Protein AF-A0A349LGH9-F1 (afdb_monomer_lite)

Structure (mmCIF, N/CA/C/O backbone):
data_AF-A0A349LGH9-F1
#
_entry.id   AF-A0A349LGH9-F1
#
loop_
_atom_site.group_PDB
_atom_site.id
_atom_site.type_symbol
_atom_site.label_atom_id
_atom_site.label_alt_id
_atom_site.label_comp_id
_atom_site.label_asym_id
_atom_site.label_entity_id
_atom_site.label_seq_id
_atom_site.pdbx_PDB_ins_code
_atom_site.Cartn_x
_atom_site.Cartn_y
_atom_site.Cartn_z
_atom_site.occupancy
_atom_site.B_iso_or_equiv
_atom_site.auth_seq_id
_atom_site.auth_comp_id
_atom_site.auth_asym_id
_atom_site.auth_atom_id
_atom_site.pdbx_PDB_model_num
ATOM 1 N N . VAL A 1 1 ? 9.725 -4.849 -12.537 1.00 84.19 1 VAL A N 1
ATOM 2 C CA . VAL A 1 1 ? 8.887 -4.010 -11.645 1.00 84.19 1 VAL A CA 1
ATOM 3 C C . VAL A 1 1 ? 7.444 -4.471 -11.807 1.00 84.19 1 VAL A C 1
ATOM 5 O O . VAL A 1 1 ? 7.006 -4.522 -12.946 1.00 84.19 1 VAL A O 1
ATOM 8 N N . PHE A 1 2 ? 6.764 -4.886 -10.726 1.00 95.38 2 PHE A N 1
ATOM 9 C CA . PHE A 1 2 ? 5.389 -5.432 -10.768 1.00 95.38 2 PHE A CA 1
ATOM 10 C C . PHE A 1 2 ? 4.315 -4.337 -10.873 1.00 95.38 2 PHE A C 1
ATOM 12 O O . PHE A 1 2 ? 3.378 -4.460 -11.649 1.00 95.38 2 PHE A O 1
ATOM 19 N N . GLY A 1 3 ? 4.480 -3.240 -10.132 1.00 96.12 3 GLY A N 1
ATOM 20 C CA . GLY A 1 3 ? 3.553 -2.112 -10.117 1.00 96.12 3 GLY A CA 1
ATOM 21 C C . GLY A 1 3 ? 4.050 -0.993 -9.203 1.00 96.12 3 GLY A C 1
ATOM 22 O O . GLY A 1 3 ? 5.169 -1.064 -8.689 1.00 96.12 3 GLY A O 1
ATOM 23 N N . LYS A 1 4 ? 3.216 0.033 -9.005 1.00 96.44 4 LYS A N 1
ATOM 24 C CA . LYS A 1 4 ? 3.437 1.112 -8.034 1.00 96.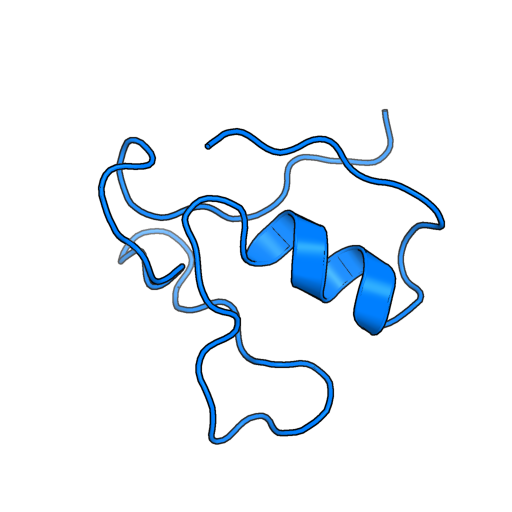44 4 LYS A CA 1
ATOM 25 C C . LYS A 1 4 ? 2.453 0.941 -6.876 1.00 96.44 4 LYS A C 1
ATOM 27 O O . LYS A 1 4 ? 1.261 0.771 -7.114 1.00 96.44 4 LYS A O 1
ATOM 32 N N . THR A 1 5 ? 2.962 0.950 -5.650 1.00 96.69 5 THR A N 1
ATOM 33 C CA . THR A 1 5 ? 2.169 0.838 -4.422 1.00 96.69 5 THR A CA 1
ATOM 34 C C . THR A 1 5 ? 1.664 2.205 -3.969 1.00 96.69 5 THR A C 1
ATOM 36 O O . THR A 1 5 ? 2.188 3.245 -4.373 1.00 96.69 5 THR A O 1
ATOM 39 N N . ASN A 1 6 ? 0.615 2.196 -3.150 1.00 97.06 6 ASN A N 1
ATOM 40 C CA . ASN A 1 6 ? 0.046 3.408 -2.575 1.00 97.06 6 ASN A CA 1
ATOM 41 C C . ASN A 1 6 ? 0.954 3.972 -1.457 1.00 97.06 6 ASN A C 1
ATOM 43 O O . ASN A 1 6 ? 1.658 3.220 -0.779 1.00 97.06 6 ASN A O 1
ATOM 47 N N . THR A 1 7 ? 0.942 5.290 -1.276 1.00 97.12 7 THR A N 1
ATOM 48 C CA . THR A 1 7 ? 1.755 6.071 -0.318 1.00 97.12 7 THR A CA 1
ATOM 49 C C . THR A 1 7 ? 0.947 7.327 0.066 1.00 97.12 7 THR A C 1
ATOM 51 O O . THR A 1 7 ? 0.087 7.706 -0.734 1.00 97.12 7 THR A O 1
ATOM 54 N N . PRO A 1 8 ? 1.121 7.966 1.244 1.00 96.25 8 PRO A N 1
ATOM 55 C CA . PRO A 1 8 ? 0.421 9.215 1.527 1.00 96.25 8 PRO A CA 1
ATOM 56 C C . PRO A 1 8 ? 0.830 10.304 0.546 1.00 96.25 8 PRO A C 1
ATOM 58 O O . PRO A 1 8 ? 1.882 10.211 -0.096 1.00 96.25 8 PRO A O 1
ATOM 61 N N . GLU A 1 9 ? 0.027 11.362 0.455 1.00 95.56 9 GLU A N 1
ATOM 62 C CA . GLU A 1 9 ? 0.342 12.517 -0.375 1.00 95.56 9 GLU A CA 1
ATOM 63 C C . GLU A 1 9 ? 1.773 12.978 -0.112 1.00 95.56 9 GLU A C 1
ATOM 65 O O . GLU A 1 9 ? 2.152 13.331 1.009 1.00 95.56 9 GLU A O 1
ATOM 70 N N . TRP A 1 10 ? 2.575 12.943 -1.179 1.00 92.88 10 TRP A N 1
ATOM 71 C CA . TRP A 1 10 ? 3.976 13.366 -1.172 1.00 92.88 10 TRP A CA 1
ATOM 72 C C . TRP A 1 10 ? 4.888 12.583 -0.209 1.00 92.88 10 TRP A C 1
ATOM 74 O O . TRP A 1 10 ? 6.022 12.998 0.011 1.00 92.88 10 TRP A O 1
ATOM 84 N N . GLY A 1 11 ? 4.428 11.462 0.358 1.00 92.12 11 GLY A N 1
ATOM 85 C CA . GLY A 1 11 ? 5.165 10.687 1.359 1.00 92.12 11 GLY A CA 1
ATOM 86 C C . GLY A 1 11 ? 5.251 11.359 2.736 1.00 92.12 11 GLY A C 1
ATOM 87 O O . GLY A 1 11 ? 6.087 10.970 3.541 1.00 92.12 11 GLY A O 1
ATOM 88 N N . LEU A 1 12 ? 4.413 12.364 3.020 1.00 93.38 12 LEU A N 1
ATOM 89 C CA . LEU A 1 12 ? 4.586 13.274 4.166 1.00 93.38 12 LEU A CA 1
ATOM 90 C C . LEU A 1 12 ? 3.865 12.854 5.456 1.00 93.38 12 LEU A C 1
ATOM 92 O O . LEU A 1 12 ? 3.858 13.614 6.423 1.00 93.38 12 LEU A O 1
ATOM 96 N N . GLN A 1 13 ? 3.227 11.684 5.480 1.00 93.31 13 GLN A N 1
ATOM 97 C CA . GLN A 1 13 ? 2.456 11.215 6.633 1.00 93.31 13 GLN A CA 1
ATOM 98 C C . GLN A 1 13 ? 2.946 9.842 7.114 1.00 93.31 13 GLN A C 1
ATOM 100 O O . GLN A 1 13 ? 3.365 9.012 6.303 1.00 93.31 13 GLN A O 1
ATOM 105 N N . PRO A 1 14 ? 2.829 9.545 8.422 1.00 93.44 14 PRO A N 1
ATOM 106 C CA . PRO A 1 14 ? 3.151 8.230 8.980 1.00 93.44 14 PRO A CA 1
ATOM 107 C C . PRO A 1 14 ? 2.043 7.186 8.738 1.00 93.44 14 PRO A C 1
ATOM 109 O O . PRO A 1 14 ? 2.102 6.083 9.278 1.00 93.44 14 PRO A O 1
ATOM 112 N N . VAL A 1 15 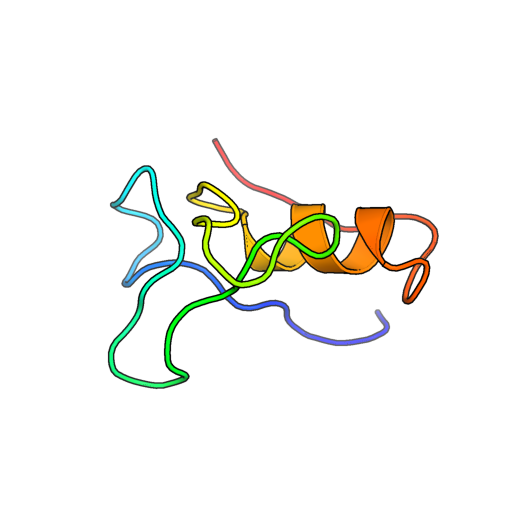? 1.020 7.519 7.946 1.00 95.62 15 VAL A N 1
ATOM 113 C CA . VAL A 1 15 ? -0.100 6.646 7.564 1.00 95.62 15 VAL A CA 1
ATOM 114 C C . VAL A 1 15 ? -0.365 6.777 6.069 1.00 95.62 15 VAL A C 1
ATOM 116 O O . VAL A 1 15 ? -0.202 7.854 5.508 1.00 95.62 15 VAL A O 1
ATOM 119 N N . THR A 1 16 ? -0.751 5.688 5.406 1.00 97.00 16 THR A N 1
ATOM 120 C CA . THR A 1 16 ? -1.009 5.670 3.956 1.00 97.00 16 THR A CA 1
ATOM 121 C C . THR A 1 16 ? -2.500 5.822 3.687 1.00 97.00 16 THR A C 1
ATOM 123 O O . THR A 1 16 ? -3.179 4.848 3.366 1.00 97.00 16 THR A O 1
ATOM 126 N N . GLU A 1 17 ? -3.007 7.045 3.848 1.00 96.75 17 GLU A N 1
ATOM 127 C CA . GLU A 1 17 ? -4.438 7.372 3.737 1.00 96.75 17 GLU A CA 1
ATOM 128 C C . GLU A 1 17 ? -4.725 8.500 2.732 1.00 96.75 17 GLU A C 1
ATOM 130 O O . GLU A 1 17 ? -5.371 9.477 3.101 1.00 96.75 17 GLU A O 1
ATOM 135 N N . PRO A 1 18 ? -4.237 8.403 1.476 1.00 95.62 18 PRO A N 1
ATOM 136 C CA . PRO A 1 18 ? -4.414 9.479 0.515 1.00 95.62 18 PRO A CA 1
ATOM 137 C C . PRO A 1 18 ? -5.841 9.572 -0.035 1.00 95.62 18 PRO A C 1
ATOM 139 O O . PRO A 1 18 ? -6.496 8.554 -0.269 1.00 95.62 18 PRO A O 1
ATOM 142 N N . ASP A 1 19 ? -6.275 10.780 -0.381 1.00 94.88 19 ASP A N 1
ATOM 143 C CA . ASP A 1 19 ? -7.579 11.056 -0.992 1.00 94.88 19 ASP A CA 1
ATOM 144 C C . ASP A 1 19 ? -7.696 10.434 -2.393 1.00 94.88 19 ASP A C 1
ATOM 146 O O . ASP A 1 19 ? -8.765 9.973 -2.793 1.00 94.88 19 ASP A O 1
ATOM 150 N N . LEU A 1 20 ? -6.594 10.396 -3.156 1.00 96.00 20 LEU A N 1
ATOM 151 C CA . LEU A 1 20 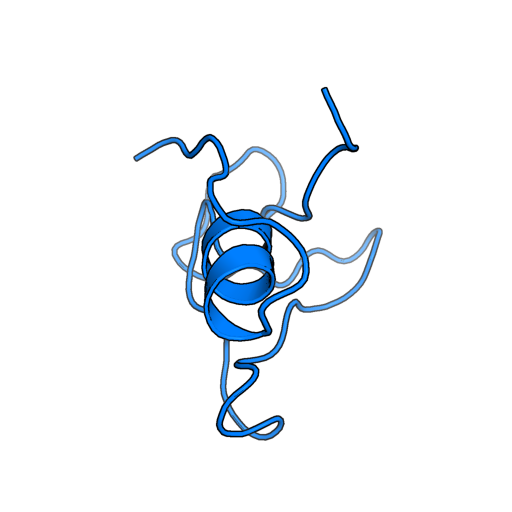? -6.610 9.978 -4.565 1.00 96.00 20 LEU A CA 1
ATOM 152 C C . LEU A 1 20 ? -6.964 8.494 -4.758 1.00 96.00 20 LEU A C 1
ATOM 154 O O . LEU A 1 20 ? -7.673 8.151 -5.703 1.00 96.00 20 LEU A O 1
ATOM 158 N N . TRP A 1 21 ? -6.446 7.618 -3.893 1.00 95.31 21 TRP A N 1
ATOM 159 C CA . TRP A 1 21 ? -6.614 6.160 -4.001 1.00 95.31 21 TRP A CA 1
ATOM 160 C C . TRP A 1 21 ? -7.284 5.533 -2.776 1.00 95.31 21 TRP A C 1
ATOM 162 O O . TRP A 1 21 ? -7.525 4.325 -2.764 1.00 95.31 21 TRP A O 1
ATOM 172 N N . GLY A 1 22 ? -7.591 6.338 -1.760 1.00 96.25 22 GLY A N 1
ATOM 173 C CA . GLY A 1 22 ? -8.077 5.870 -0.473 1.00 96.25 22 GLY A CA 1
ATOM 174 C C . GLY A 1 22 ? -6.989 5.212 0.385 1.00 96.25 22 GLY A C 1
ATOM 175 O O . GLY A 1 22 ? -5.836 5.051 -0.042 1.00 96.25 22 GLY A O 1
ATOM 176 N N . PRO A 1 23 ? -7.354 4.811 1.615 1.00 97.50 23 PRO A N 1
ATOM 177 C CA . PRO A 1 23 ? -6.419 4.252 2.572 1.00 97.50 23 PRO A CA 1
ATOM 178 C C . PRO A 1 23 ? -5.947 2.849 2.210 1.00 97.50 23 PRO A C 1
ATOM 180 O O . PRO A 1 23 ? -6.723 1.976 1.821 1.00 97.50 23 PRO A O 1
ATOM 183 N N . THR A 1 24 ? -4.651 2.614 2.413 1.00 98.12 24 THR A N 1
ATOM 184 C CA . THR A 1 24 ? -4.119 1.254 2.504 1.00 98.12 24 THR A CA 1
ATOM 185 C C . THR A 1 24 ? -4.403 0.727 3.904 1.00 98.12 24 THR A C 1
ATOM 187 O O . THR A 1 24 ? -3.977 1.299 4.906 1.00 98.12 24 THR A O 1
ATOM 190 N N . LEU A 1 25 ? -5.131 -0.381 3.972 1.00 98.12 25 LEU A N 1
ATOM 191 C CA . LEU A 1 25 ? -5.486 -1.022 5.231 1.00 98.12 25 LEU A CA 1
ATOM 192 C C . LEU A 1 25 ? -4.479 -2.112 5.588 1.00 98.12 25 LEU A C 1
ATOM 194 O O . LEU A 1 25 ? -3.780 -2.654 4.727 1.00 98.12 25 LEU A O 1
ATOM 198 N N . ASN A 1 26 ? -4.402 -2.435 6.874 1.00 98.06 26 ASN A N 1
ATOM 199 C CA . ASN A 1 26 ? -3.555 -3.517 7.345 1.00 98.06 26 ASN A CA 1
ATOM 200 C C . ASN A 1 26 ? -4.113 -4.873 6.860 1.00 98.06 26 ASN A C 1
ATOM 202 O O . ASN A 1 26 ? -5.268 -5.192 7.141 1.00 98.06 26 ASN A O 1
ATOM 206 N N . PRO A 1 27 ? -3.320 -5.707 6.164 1.00 97.75 27 PRO A N 1
ATOM 207 C CA . PRO A 1 27 ? -3.808 -6.978 5.631 1.00 97.75 27 PRO A CA 1
ATOM 208 C C . PRO A 1 27 ? -4.138 -8.025 6.705 1.00 97.75 27 PRO A C 1
ATOM 210 O O . PRO A 1 27 ? -4.831 -8.994 6.406 1.00 97.75 27 PRO A O 1
ATOM 213 N N . TRP A 1 28 ? -3.680 -7.847 7.948 1.00 97.94 28 TRP A N 1
ATOM 214 C CA . TRP A 1 28 ? -4.056 -8.708 9.074 1.00 97.94 28 TRP A CA 1
ATOM 215 C C . TRP A 1 28 ? -5.329 -8.245 9.796 1.00 97.94 28 TRP A C 1
ATOM 217 O O . TRP A 1 28 ? -5.956 -9.052 10.478 1.00 97.94 28 TRP A O 1
ATOM 227 N N . ASP A 1 29 ? -5.712 -6.971 9.664 1.00 97.88 29 ASP A N 1
ATOM 228 C CA . ASP A 1 29 ? -6.929 -6.396 10.248 1.00 97.88 29 ASP A CA 1
ATOM 229 C C . ASP A 1 29 ? -7.347 -5.131 9.479 1.00 97.88 29 ASP A C 1
ATOM 231 O O . ASP A 1 29 ? -6.762 -4.060 9.646 1.00 97.88 29 ASP A O 1
ATOM 235 N N . VAL A 1 30 ? -8.401 -5.239 8.668 1.00 96.94 30 VAL A N 1
ATOM 236 C CA . VAL A 1 30 ? -8.900 -4.131 7.834 1.00 96.94 30 VAL A CA 1
ATOM 237 C C . VAL A 1 30 ? -9.504 -2.973 8.641 1.00 96.94 30 VAL A C 1
ATOM 239 O O . VAL A 1 30 ? -9.779 -1.919 8.078 1.00 96.94 30 VAL A O 1
ATOM 242 N N . GLY A 1 31 ? -9.691 -3.132 9.956 1.00 97.50 31 GLY A N 1
ATOM 243 C CA . GLY A 1 31 ? -10.055 -2.042 10.863 1.00 97.50 31 GLY A CA 1
ATOM 244 C C . GLY A 1 31 ? -8.876 -1.158 11.285 1.00 97.50 31 GLY A C 1
ATOM 245 O O . GLY A 1 31 ? -9.073 -0.215 12.050 1.00 97.50 31 GLY A O 1
ATOM 246 N N . ARG A 1 32 ? -7.647 -1.458 10.836 1.00 96.88 32 ARG A N 1
ATOM 247 C CA . ARG A 1 32 ? -6.417 -0.746 11.217 1.00 96.88 32 ARG A CA 1
ATOM 248 C C . ARG A 1 32 ? -5.683 -0.167 10.009 1.00 96.88 32 ARG A C 1
ATOM 250 O O . ARG A 1 32 ? -5.680 -0.742 8.921 1.00 96.88 32 ARG A O 1
ATOM 257 N N . SER A 1 33 ? -4.982 0.942 10.245 1.00 96.19 33 SER A N 1
ATOM 258 C CA . SER A 1 33 ? -4.078 1.549 9.263 1.00 96.19 33 SER A CA 1
ATOM 259 C C . SER A 1 33 ? -2.908 0.613 8.933 1.00 96.19 33 SER A C 1
ATOM 261 O O . SER A 1 33 ? -2.407 -0.104 9.807 1.00 96.19 33 SER A O 1
ATOM 263 N N . SER A 1 34 ? -2.426 0.642 7.688 1.00 97.06 34 SER A N 1
ATOM 264 C CA . SER A 1 34 ? -1.193 -0.056 7.291 1.00 97.06 34 SER A CA 1
ATOM 265 C C . SER A 1 34 ? 0.089 0.620 7.794 1.00 97.06 34 SER A C 1
ATOM 267 O O . SER A 1 34 ? 1.176 0.087 7.581 1.00 97.06 34 SER A O 1
ATOM 269 N N . GLY A 1 35 ? -0.016 1.816 8.386 1.00 96.69 35 GLY A N 1
ATOM 270 C CA . GLY A 1 35 ? 1.125 2.705 8.609 1.00 96.69 35 GLY A CA 1
ATOM 271 C C . GLY A 1 35 ? 1.584 3.394 7.320 1.00 96.69 35 GLY A C 1
ATOM 272 O O . GLY A 1 35 ? 0.901 3.356 6.288 1.00 96.69 35 GLY A O 1
ATOM 273 N N . GLY A 1 36 ? 2.732 4.058 7.379 1.00 95.94 36 GLY A N 1
ATOM 274 C CA . GLY A 1 36 ? 3.265 4.899 6.313 1.00 95.94 36 GLY A CA 1
ATOM 275 C C . GLY A 1 36 ? 4.698 5.356 6.607 1.00 95.94 36 GLY A C 1
ATOM 276 O O . GLY A 1 36 ? 5.249 5.032 7.652 1.00 95.94 36 GLY A O 1
ATOM 277 N N . SER A 1 37 ? 5.343 6.072 5.690 1.00 94.81 37 SER A N 1
ATOM 278 C CA . SER A 1 37 ? 4.800 6.527 4.395 1.00 94.81 37 SER A CA 1
ATOM 279 C C . SER A 1 37 ? 4.680 5.401 3.350 1.00 94.81 37 SER A C 1
ATOM 281 O O . SER A 1 37 ? 3.903 5.470 2.401 1.00 94.81 37 SER A O 1
ATOM 283 N N . SER A 1 38 ? 5.391 4.294 3.541 1.00 96.75 38 SER A N 1
ATOM 284 C CA . SER A 1 38 ? 5.437 3.184 2.581 1.00 96.75 38 SER A CA 1
ATOM 285 C C . SER A 1 38 ? 4.406 2.079 2.867 1.00 96.75 38 SER A C 1
ATOM 287 O O . SER A 1 38 ? 4.698 0.890 2.709 1.00 96.75 38 SER A O 1
ATOM 289 N N . GLY A 1 39 ? 3.191 2.437 3.298 1.00 97.06 39 GLY A N 1
ATOM 290 C CA . GLY A 1 39 ? 2.185 1.471 3.762 1.00 97.06 39 GLY A CA 1
ATOM 291 C C . GLY A 1 39 ? 1.701 0.517 2.674 1.00 97.06 39 GLY A C 1
ATOM 292 O O . GLY A 1 39 ? 1.579 -0.678 2.932 1.00 97.06 39 GLY A O 1
ATOM 293 N N . GLY A 1 40 ? 1.535 0.985 1.431 1.00 97.94 40 GLY A N 1
ATOM 294 C CA . GLY A 1 40 ? 1.203 0.117 0.295 1.00 97.94 40 GLY A CA 1
ATOM 295 C C . GLY A 1 40 ? 2.271 -0.944 0.022 1.00 97.94 40 GLY A C 1
ATOM 296 O O . GLY A 1 40 ? 1.943 -2.084 -0.306 1.00 97.94 40 GLY A O 1
ATOM 297 N N . SER A 1 41 ? 3.549 -0.595 0.193 1.00 98.19 41 SER A N 1
ATOM 298 C CA . SER A 1 41 ? 4.664 -1.536 0.042 1.00 98.19 41 SER A CA 1
ATOM 299 C C . SER A 1 41 ? 4.676 -2.581 1.152 1.00 98.19 41 SER A C 1
ATOM 301 O O . SER A 1 41 ? 4.764 -3.774 0.858 1.00 98.19 41 SER A O 1
ATOM 303 N N . GLY A 1 42 ? 4.525 -2.156 2.410 1.00 97.50 42 GLY A N 1
ATOM 304 C CA . GLY A 1 42 ? 4.430 -3.073 3.548 1.00 97.50 42 GLY A CA 1
ATOM 305 C C . GLY A 1 42 ? 3.229 -4.015 3.435 1.00 97.50 42 GLY A C 1
ATOM 306 O O . GLY A 1 42 ? 3.376 -5.229 3.585 1.00 97.50 42 GLY A O 1
ATOM 307 N N . ALA A 1 43 ? 2.059 -3.478 3.084 1.00 98.12 43 ALA A N 1
ATOM 308 C CA . ALA A 1 43 ? 0.832 -4.251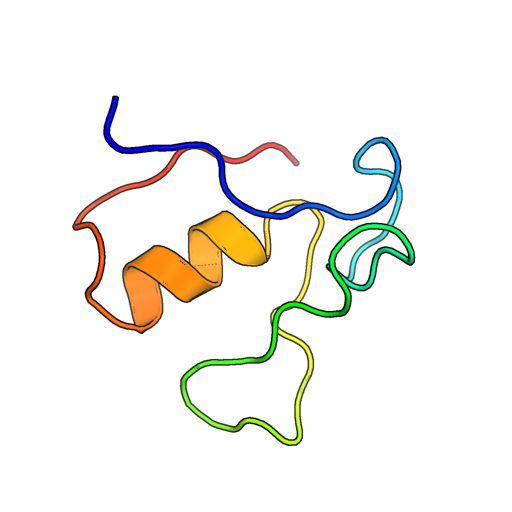 2.924 1.00 98.12 43 ALA A CA 1
ATOM 309 C C . ALA A 1 43 ? 0.927 -5.276 1.781 1.00 98.12 43 ALA A C 1
ATOM 311 O O . ALA A 1 43 ? 0.499 -6.414 1.954 1.00 98.12 43 ALA A O 1
ATOM 312 N N . ALA A 1 44 ? 1.528 -4.920 0.639 1.00 98.25 44 ALA A N 1
ATOM 313 C CA . ALA A 1 44 ? 1.670 -5.836 -0.496 1.00 98.25 44 ALA A CA 1
ATOM 314 C C . ALA A 1 44 ? 2.558 -7.053 -0.180 1.00 98.25 44 ALA A C 1
ATOM 316 O O . ALA A 1 44 ? 2.271 -8.156 -0.650 1.00 98.25 44 ALA A O 1
ATOM 317 N N . ILE A 1 45 ? 3.605 -6.867 0.633 1.00 98.12 45 ILE A N 1
ATOM 318 C CA . ILE A 1 45 ? 4.442 -7.974 1.118 1.00 98.12 45 ILE A CA 1
ATOM 319 C C . ILE A 1 45 ? 3.669 -8.808 2.142 1.00 98.12 45 ILE A C 1
ATOM 321 O O . ILE A 1 45 ? 3.587 -10.026 2.004 1.00 98.12 45 ILE A O 1
ATOM 325 N N . ALA A 1 46 ? 3.068 -8.165 3.147 1.00 98.00 46 ALA A N 1
ATOM 326 C CA . ALA A 1 46 ? 2.354 -8.855 4.223 1.00 98.00 46 ALA A CA 1
ATOM 327 C C . ALA A 1 46 ? 1.135 -9.657 3.724 1.00 98.00 46 ALA A C 1
ATOM 329 O O . ALA A 1 46 ? 0.828 -10.709 4.279 1.00 98.00 46 ALA A O 1
ATOM 330 N N . ALA A 1 47 ? 0.480 -9.201 2.651 1.00 97.88 47 ALA A N 1
ATOM 331 C CA . ALA A 1 47 ? -0.606 -9.912 1.975 1.00 97.88 47 ALA A CA 1
ATOM 332 C C . ALA A 1 47 ? -0.128 -11.012 1.001 1.00 97.88 47 ALA A C 1
ATOM 334 O O . ALA A 1 47 ? -0.955 -11.714 0.425 1.0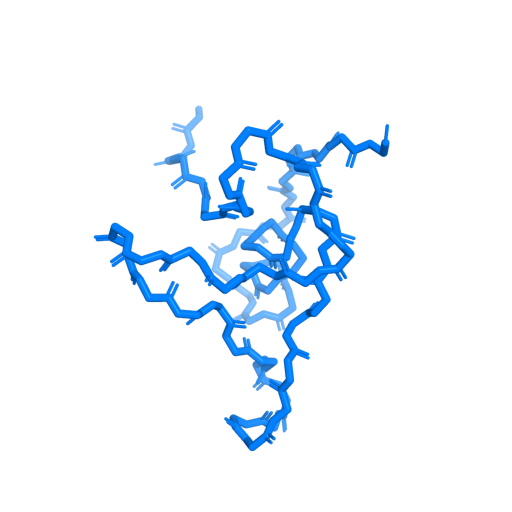0 97.88 47 ALA A O 1
ATOM 335 N N . GLY A 1 48 ? 1.184 -11.157 0.777 1.00 97.94 48 GLY A N 1
ATOM 336 C CA . GLY A 1 48 ? 1.750 -12.163 -0.127 1.00 97.94 48 GLY A CA 1
ATOM 337 C C . GLY A 1 48 ? 1.589 -11.859 -1.622 1.00 97.94 48 GLY A C 1
ATOM 338 O O . GLY A 1 48 ? 1.705 -12.770 -2.438 1.00 97.94 48 GLY A O 1
ATOM 339 N N . ILE A 1 49 ? 1.332 -10.602 -2.004 1.00 98.12 49 ILE A N 1
ATOM 340 C CA . ILE A 1 49 ? 1.164 -10.193 -3.413 1.00 98.12 49 ILE A CA 1
ATOM 341 C C . ILE A 1 49 ? 2.518 -10.179 -4.133 1.00 98.12 49 ILE A C 1
ATOM 343 O O . ILE A 1 49 ? 2.633 -10.620 -5.275 1.00 98.12 49 ILE A O 1
ATOM 347 N N . VAL A 1 50 ? 3.553 -9.672 -3.459 1.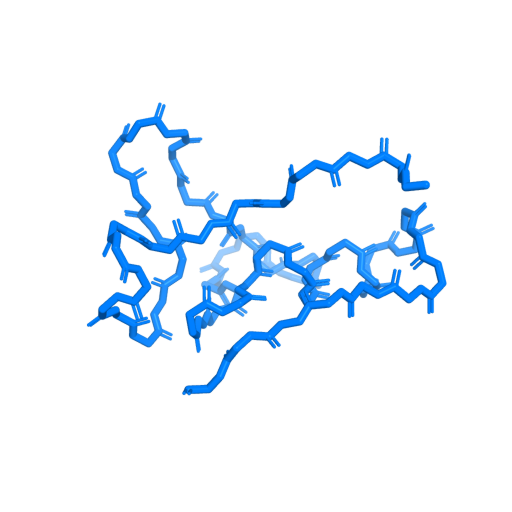00 98.19 50 VAL A N 1
ATOM 348 C CA . VAL A 1 50 ? 4.938 -9.656 -3.946 1.00 98.19 50 VAL A CA 1
ATOM 349 C C . VAL A 1 50 ? 5.892 -10.075 -2.825 1.00 98.19 50 VAL A C 1
ATOM 351 O O . VAL A 1 50 ? 5.642 -9.750 -1.668 1.00 98.19 50 VAL A O 1
ATOM 354 N N . PRO A 1 51 ? 7.017 -10.748 -3.130 1.00 98.00 51 PRO A N 1
ATOM 355 C CA . PRO A 1 51 ? 7.980 -11.155 -2.103 1.00 98.00 51 PRO A CA 1
ATOM 356 C C . PRO A 1 51 ? 8.842 -9.991 -1.581 1.00 98.00 51 PRO A C 1
ATOM 358 O O . PRO A 1 51 ? 9.499 -10.128 -0.554 1.00 98.00 51 PRO A O 1
ATOM 361 N N . MET A 1 52 ? 8.878 -8.861 -2.296 1.00 97.56 52 MET A N 1
ATOM 362 C CA . MET A 1 52 ? 9.663 -7.674 -1.949 1.00 97.56 52 MET A CA 1
ATOM 363 C C . MET A 1 52 ? 9.083 -6.414 -2.606 1.00 97.56 52 MET A C 1
ATOM 365 O O . MET A 1 52 ? 8.549 -6.477 -3.715 1.00 97.56 52 MET A O 1
ATOM 369 N N . ALA A 1 53 ? 9.235 -5.265 -1.947 1.00 97.88 53 ALA A N 1
ATOM 370 C CA . ALA A 1 53 ? 8.807 -3.955 -2.432 1.00 97.88 53 ALA A CA 1
ATOM 371 C C . ALA A 1 53 ? 9.787 -2.865 -1.964 1.00 97.88 53 ALA A C 1
ATOM 373 O O . ALA A 1 53 ? 10.429 -3.009 -0.927 1.00 97.88 53 ALA A O 1
ATOM 374 N N . GLY A 1 54 ? 9.910 -1.782 -2.736 1.00 96.62 54 GLY A N 1
ATOM 375 C CA . GLY A 1 54 ? 10.685 -0.606 -2.333 1.00 96.62 54 GLY A CA 1
ATOM 376 C C . GLY A 1 54 ? 9.891 0.298 -1.388 1.00 96.62 54 GLY A C 1
ATOM 377 O O . GLY A 1 54 ? 8.666 0.379 -1.499 1.00 96.62 54 GLY A O 1
ATOM 378 N N . GLY A 1 55 ? 10.584 0.993 -0.490 1.00 94.19 55 GLY A N 1
ATOM 379 C CA . GLY A 1 55 ? 10.007 1.982 0.420 1.00 94.19 55 GLY A CA 1
ATOM 380 C C . GLY A 1 55 ? 10.974 3.140 0.663 1.00 94.19 55 GLY A C 1
ATOM 381 O O . GLY A 1 55 ? 12.174 3.002 0.424 1.00 94.19 55 GLY A O 1
ATOM 382 N N . GLY A 1 56 ? 10.427 4.273 1.093 1.00 91.50 56 GLY A N 1
ATOM 383 C CA . GLY A 1 56 ? 11.160 5.411 1.646 1.00 91.50 56 GLY A CA 1
ATOM 384 C C . GLY A 1 56 ? 10.825 5.602 3.126 1.00 91.50 56 GLY A C 1
ATOM 385 O O . GLY A 1 56 ? 9.742 5.191 3.560 1.00 91.50 56 GLY A O 1
ATOM 386 N N . ASP A 1 57 ? 11.766 6.205 3.849 1.00 81.75 57 ASP A N 1
ATOM 387 C CA . ASP A 1 57 ? 11.643 6.655 5.242 1.00 81.75 57 ASP A CA 1
ATOM 388 C C . ASP A 1 57 ? 11.686 8.189 5.262 1.00 81.75 57 ASP A C 1
ATOM 390 O O . ASP A 1 57 ? 12.628 8.748 4.643 1.00 81.75 57 ASP A O 1
#

Sequence (57 aa):
VFGKTNTPEWGLQPVTEPDLWGPTLNPWDVGRSSGGSSGGSGAAIAAGIVPMAGGGD

pLDDT: mean 96.04, std 2.99, range [81.75, 98.25]

Foldseek 3Di:
DLDDFAFADVQPFQFRAHPVPGFDAAPVDNVHTLTDRCSRQSRCCVNVVDVHDDHDD

Secondary structure (DSSP, 8-state):
-------SGGG-SSS---TTT-PPEETTEEEEE--SSSHHHHHHHHTTS-S------

Radius of gyration: 10.27 Å; chains: 1; bounding box: 22×26×23 Å